Protein 2XGV (pdb70)

Secondary structure (DSSP, 8-state):
-EEESSS-EEE-PPPHHHHHHHHHHHHHHTTTSHHHHHHHHHHTTT--HHHHHHHHHH--S-HHHHHHHHHHHHHHHHHHHTSS-SSPSS-HHHHTTSS--HHHHHSHHHHHHHHHHHHHHHHHHHHHHHHH-

Radius of gyration: 14.9 Å; Cα contacts (8 Å, |Δi|>4): 146; chains: 1; bounding box: 26×45×39 Å

CATH classification: 1.10.375.10

B-factor: mean 26.7, std 15.27, range [6.62, 103.17]

Nearest PDB structures (foldseek):
  2xgv-assembly1_A  TM=1.008E+00  e=5.170E-20  Microcebus murinus
  6ec2-assembly1_G  TM=8.563E-01  e=1.255E-05  Human immunodeficiency virus 1
  8ckv-assembly1_A  TM=8.379E-01  e=3.330E-05  Human immunodeficiency virus 1
  4wym-assembly2_L  TM=8.636E-01  e=6.493E-05  Human immunodeficiency virus type 1 (NEW YORK-5 ISOLATE)
  8d3b-assembly1_B  TM=8.415E-01  e=7.973E-05  Human immunodeficiency virus 1

Structure (mmCIF, N/CA/C/O backbone):
data_2XGV
#
_entry.id   2XGV
#
_cell.length_a   80.250
_cell.length_b   62.710
_cell.length_c   26.870
_cell.angle_alpha   90.00
_cell.angle_beta   102.11
_cell.angle_gamma   90.00
#
_symmetry.space_group_name_H-M   'C 1 2 1'
#
loop_
_entity.id
_entity.type
_entity.pdbx_description
1 polymer 'PSIV CAPSID N-TERMINAL DOMAIN'
2 water water
#
loop_
_atom_site.group_PDB
_atom_site.id
_atom_site.type_symbol
_atom_site.label_atom_id
_atom_site.label_alt_id
_atom_site.label_comp_id
_atom_site.label_asym_id
_atom_site.label_entity_id
_atom_site.label_seq_id
_atom_site.pdbx_PDB_ins_code
_atom_site.Cartn_x
_atom_site.Cartn_y
_atom_site.Cartn_z
_atom_site.occupancy
_atom_site.B_iso_or_equiv
_atom_site.auth_seq_id
_atom_site.auth_comp_id
_atom_site.auth_asym_id
_atom_site.auth_atom_id
_atom_site.pdbx_PDB_model_num
ATOM 1 N N . PRO A 1 1 ? 8.183 -5.712 1.863 1.00 21.21 1 PRO A N 1
ATOM 2 C CA . PRO A 1 1 ? 7.565 -5.382 3.149 1.00 15.70 1 PRO A CA 1
ATOM 3 C C . PRO A 1 1 ? 7.560 -6.587 4.065 1.00 15.94 1 PRO A C 1
ATOM 4 O O . PRO A 1 1 ? 7.726 -7.716 3.610 1.00 21.41 1 PRO A O 1
ATOM 8 N N . VAL A 1 2 ? 7.350 -6.347 5.349 1.00 19.36 2 VAL A N 1
ATOM 9 C CA . VAL A 1 2 ? 7.140 -7.424 6.301 1.00 18.50 2 VAL A CA 1
ATOM 10 C C . VAL A 1 2 ? 5.650 -7.468 6.613 1.00 21.19 2 VAL A C 1
ATOM 11 O O . VAL A 1 2 ? 5.093 -6.509 7.134 1.00 21.10 2 VAL A O 1
ATOM 15 N N . VAL A 1 3 ? 5.005 -8.573 6.260 1.00 20.20 3 VAL A N 1
ATOM 16 C CA . VAL A 1 3 ? 3.557 -8.679 6.364 1.00 21.70 3 VAL A CA 1
ATOM 17 C C . VAL A 1 3 ? 3.163 -9.941 7.115 1.00 32.14 3 VAL A C 1
ATOM 18 O O . VAL A 1 3 ? 3.946 -10.882 7.210 1.00 30.77 3 VAL A O 1
ATOM 22 N N . ASN A 1 4 ? 1.951 -9.940 7.661 1.00 37.89 4 ASN A N 1
ATOM 23 C CA . ASN A 1 4 ? 1.384 -11.125 8.282 1.00 41.77 4 ASN A CA 1
ATOM 24 C C . ASN A 1 4 ? 0.072 -11.496 7.599 1.00 52.55 4 ASN A C 1
ATOM 25 O O . ASN A 1 4 ? -0.955 -10.848 7.816 1.00 56.72 4 ASN A O 1
ATOM 30 N N . ARG A 1 5 ? 0.112 -12.536 6.770 1.00 56.15 5 ARG A N 1
ATOM 31 C CA . ARG A 1 5 ? -1.064 -12.975 6.023 1.00 57.26 5 ARG A CA 1
ATOM 32 C C . ARG A 1 5 ? -1.723 -14.204 6.645 1.00 59.66 5 ARG A C 1
ATOM 33 O O . ARG A 1 5 ? -2.270 -15.049 5.938 1.00 58.77 5 ARG A O 1
ATOM 41 N N . GLY A 1 6 ? -1.668 -14.299 7.968 1.00 62.75 6 GLY A N 1
ATOM 42 C CA . GLY A 1 6 ? -2.276 -15.413 8.671 1.00 66.50 6 GLY A CA 1
ATOM 43 C C . GLY A 1 6 ? -1.332 -16.579 8.886 1.00 69.73 6 GLY A C 1
ATOM 44 O O . GLY A 1 6 ? -1.569 -17.426 9.745 1.00 74.39 6 GLY A O 1
ATOM 45 N N . GLN A 1 7 ? -0.256 -16.626 8.110 1.00 67.11 7 GLN A N 1
ATOM 46 C CA . GLN A 1 7 ? 0.711 -17.709 8.230 1.00 66.21 7 GLN A CA 1
ATOM 47 C C . GLN A 1 7 ? 1.852 -17.332 9.171 1.00 59.84 7 GLN A C 1
ATOM 48 O O . GLN A 1 7 ? 2.715 -18.152 9.479 1.00 60.44 7 GLN A O 1
ATOM 50 N N . GLY A 1 8 ? 1.840 -16.088 9.634 1.00 52.23 8 GLY A N 1
ATOM 51 C CA . GLY A 1 8 ? 2.918 -15.559 10.450 1.00 42.43 8 GLY A CA 1
ATOM 52 C C . GLY A 1 8 ? 3.638 -14.438 9.727 1.00 37.07 8 GLY A C 1
ATOM 53 O O . GLY A 1 8 ? 3.427 -14.235 8.533 1.00 34.36 8 GLY A O 1
ATOM 54 N N . TRP A 1 9 ? 4.486 -13.705 10.441 1.00 38.30 9 TRP A N 1
ATOM 55 C CA . TRP A 1 9 ? 5.252 -12.631 9.813 1.00 35.03 9 TRP A CA 1
ATOM 56 C C . TRP A 1 9 ? 6.226 -13.169 8.768 1.00 35.94 9 TRP A C 1
ATOM 57 O O . TRP A 1 9 ? 6.995 -14.091 9.034 1.00 44.09 9 TRP A O 1
ATOM 68 N N . ALA A 1 10 ? 6.166 -12.601 7.568 1.00 35.43 10 ALA A N 1
ATOM 69 C CA . ALA A 1 10 ? 7.037 -13.014 6.474 1.00 30.41 10 ALA A CA 1
ATOM 70 C C . ALA A 1 10 ? 7.524 -11.802 5.684 1.00 29.46 10 ALA A C 1
ATOM 71 O O . ALA A 1 10 ? 6.832 -10.786 5.599 1.00 31.02 10 ALA A O 1
ATOM 73 N N . TYR A 1 11 ? 8.722 -11.915 5.116 1.00 30.70 11 TYR A N 1
ATOM 74 C CA . TYR A 1 11 ? 9.242 -10.905 4.203 1.00 28.21 11 TYR A CA 1
ATOM 75 C C . TYR A 1 11 ? 8.800 -11.209 2.778 1.00 30.19 11 TYR A C 1
ATOM 76 O O . TYR A 1 11 ? 8.830 -12.355 2.333 1.00 28.69 11 TYR A O 1
ATOM 85 N N . GLU A 1 12 ? 8.350 -10.171 2.087 1.00 28.83 12 GLU A N 1
ATOM 86 C CA . GLU A 1 12 ? 8.045 -10.251 0.672 1.00 32.29 12 GLU A CA 1
ATOM 87 C C . GLU A 1 12 ? 8.745 -9.083 0.005 1.00 27.50 12 GLU A C 1
ATOM 88 O O . GLU A 1 12 ? 8.633 -7.952 0.465 1.00 29.37 12 GLU A O 1
ATOM 94 N N . PRO A 1 13 ? 9.481 -9.359 -1.075 1.00 28.04 13 PRO A N 1
ATOM 95 C CA . PRO A 1 13 ? 10.182 -8.341 -1.865 1.00 23.21 13 PRO A CA 1
ATOM 96 C C . PRO A 1 13 ? 9.260 -7.208 -2.308 1.00 26.40 13 PRO A C 1
ATOM 97 O O . PRO A 1 13 ? 8.136 -7.480 -2.715 1.00 26.92 13 PRO A O 1
ATOM 101 N N . MET A 1 14 ? 9.726 -5.963 -2.206 1.00 26.48 14 MET A N 1
ATOM 102 C CA . MET A 1 14 ? 9.061 -4.839 -2.848 1.00 31.26 14 MET A CA 1
ATOM 103 C C . MET A 1 14 ? 9.085 -5.065 -4.343 1.00 31.77 14 MET A C 1
ATOM 104 O O . MET A 1 14 ? 10.089 -5.522 -4.892 1.00 29.15 14 MET A O 1
ATOM 109 N N . SER A 1 15 ? 7.977 -4.756 -5.005 1.00 29.50 15 SER A N 1
ATOM 110 C CA . SER A 1 15 ? 7.890 -4.948 -6.444 1.00 23.57 15 SER A CA 1
ATOM 111 C C . SER A 1 15 ? 8.658 -3.832 -7.124 1.00 17.11 15 SER A C 1
ATOM 112 O O . SER A 1 15 ? 8.913 -2.795 -6.522 1.00 26.08 15 SER A O 1
ATOM 115 N N . THR A 1 16 ? 9.044 -4.055 -8.369 1.00 19.45 16 THR A N 1
ATOM 116 C CA . THR A 1 16 ? 9.626 -3.007 -9.193 1.00 23.37 16 THR A CA 1
ATOM 117 C C . THR A 1 16 ? 8.651 -1.848 -9.344 1.00 26.37 16 THR A C 1
ATOM 118 O O . THR A 1 16 ? 9.046 -0.687 -9.326 1.00 27.68 16 THR A O 1
ATOM 122 N N . ARG A 1 17 ? 7.373 -2.179 -9.512 1.00 28.95 17 ARG A N 1
ATOM 123 C CA . ARG A 1 17 ? 6.333 -1.177 -9.690 1.00 25.60 17 ARG A CA 1
ATOM 124 C C . ARG A 1 17 ? 6.345 -0.191 -8.546 1.00 24.86 17 ARG A C 1
ATOM 125 O O . ARG A 1 17 ? 6.335 1.020 -8.764 1.00 27.01 17 ARG A O 1
ATOM 127 N N . THR A 1 18 ? 6.383 -0.719 -7.325 1.00 25.89 18 THR A N 1
ATOM 128 C CA . THR A 1 18 ? 6.390 0.096 -6.115 1.00 22.74 18 THR A CA 1
ATOM 129 C C . THR A 1 18 ? 7.571 1.063 -6.063 1.00 25.23 18 THR A C 1
ATOM 130 O O . THR A 1 18 ? 7.404 2.246 -5.769 1.00 27.90 18 THR A O 1
ATOM 134 N N . VAL A 1 19 ? 8.767 0.558 -6.342 1.00 24.15 19 VAL A N 1
ATOM 135 C CA . VAL A 1 19 ? 9.962 1.386 -6.276 1.00 24.76 19 VAL A CA 1
ATOM 136 C C . VAL A 1 19 ? 9.962 2.453 -7.377 1.00 20.50 19 VAL A C 1
ATOM 137 O O . VAL A 1 19 ? 10.336 3.616 -7.154 1.00 20.50 19 VAL A O 1
ATOM 141 N N . ALA A 1 20 ? 9.524 2.058 -8.565 1.00 21.79 20 ALA A N 1
ATOM 142 C CA . ALA A 1 20 ? 9.424 2.986 -9.686 1.00 23.43 20 ALA A CA 1
ATOM 143 C C . ALA A 1 20 ? 8.395 4.104 -9.414 1.00 17.50 20 ALA A C 1
ATOM 144 O O . ALA A 1 20 ? 8.622 5.262 -9.753 1.00 18.81 20 ALA A O 1
ATOM 146 N N . ALA A 1 21 ? 7.268 3.754 -8.803 1.00 17.82 21 ALA A N 1
ATOM 147 C CA . ALA A 1 21 ? 6.261 4.745 -8.420 1.00 20.65 21 ALA A CA 1
ATOM 148 C C . ALA A 1 21 ? 6.812 5.758 -7.425 1.00 20.39 21 ALA A C 1
ATOM 149 O O . ALA A 1 21 ? 6.575 6.965 -7.552 1.00 19.93 21 ALA A O 1
ATOM 151 N N . TRP A 1 22 ? 7.553 5.261 -6.436 1.00 13.60 22 TRP A N 1
ATOM 152 C CA . TRP A 1 22 ? 8.170 6.127 -5.441 1.00 16.02 22 TRP A CA 1
ATOM 153 C C . TRP A 1 22 ? 9.163 7.076 -6.117 1.00 20.20 22 TRP A C 1
ATOM 154 O O . TRP A 1 22 ? 9.168 8.282 -5.850 1.00 15.99 22 TRP A O 1
ATOM 165 N N . ILE A 1 23 ? 9.999 6.516 -6.993 1.00 22.15 23 ILE A N 1
ATOM 166 C CA . ILE A 1 23 ? 10.952 7.295 -7.779 1.00 20.08 23 ILE A CA 1
ATOM 167 C C . ILE A 1 23 ? 10.226 8.402 -8.543 1.00 16.81 23 ILE A C 1
ATOM 168 O O . ILE A 1 23 ? 10.657 9.553 -8.548 1.00 18.68 23 ILE A O 1
ATOM 173 N N . ARG A 1 24 ? 9.117 8.054 -9.181 1.00 18.28 24 ARG A N 1
ATOM 174 C CA . ARG A 1 24 ? 8.335 9.048 -9.905 1.00 15.99 24 ARG A CA 1
ATOM 175 C C . ARG A 1 24 ? 7.732 10.116 -8.984 1.00 17.54 24 ARG A C 1
ATOM 176 O O . ARG A 1 24 ? 7.751 11.302 -9.317 1.00 17.71 24 ARG A O 1
ATOM 178 N N . GLN A 1 25 ? 7.190 9.704 -7.839 1.00 16.48 25 GLN A N 1
ATOM 179 C CA . GLN A 1 25 ? 6.633 10.664 -6.873 1.00 18.00 25 GLN A CA 1
ATOM 180 C C . GLN A 1 25 ? 7.660 11.718 -6.512 1.00 16.72 25 GLN A C 1
ATOM 181 O O . GLN A 1 25 ? 7.373 12.913 -6.514 1.00 17.45 25 GLN A O 1
ATOM 187 N N . THR A 1 26 ? 8.871 11.276 -6.201 1.00 21.07 26 THR A N 1
ATOM 188 C CA . THR A 1 26 ? 9.905 12.206 -5.768 1.00 19.68 26 THR A CA 1
ATOM 189 C C . THR A 1 26 ? 10.351 13.079 -6.936 1.00 24.14 26 THR A C 1
ATOM 190 O O . THR A 1 26 ? 10.743 14.242 -6.753 1.00 22.32 26 THR A O 1
ATOM 194 N N . GLY A 1 27 ? 10.280 12.514 -8.140 1.00 27.73 27 GLY A N 1
ATOM 195 C CA . GLY A 1 27 ? 10.637 13.238 -9.343 1.00 22.53 27 GLY A CA 1
ATOM 196 C C . GLY A 1 27 ? 9.699 14.393 -9.608 1.00 24.53 27 GLY A C 1
ATOM 197 O O . GLY A 1 27 ? 10.149 15.475 -9.964 1.00 23.51 27 GLY A O 1
ATOM 198 N N . GLU A 1 28 ? 8.400 14.168 -9.409 1.00 23.57 28 GLU A N 1
ATOM 199 C CA . GLU A 1 28 ? 7.371 15.164 -9.717 1.00 23.54 28 GLU A CA 1
ATOM 200 C C . GLU A 1 28 ? 7.086 16.145 -8.588 1.00 19.30 28 GLU A C 1
ATOM 201 O O . GLU A 1 28 ? 6.725 17.292 -8.834 1.00 20.83 28 GLU A O 1
ATOM 207 N N . LYS A 1 29 ? 7.182 15.687 -7.348 1.00 18.35 29 LYS A N 1
ATOM 208 C CA . LYS A 1 29 ? 6.776 16.528 -6.225 1.00 19.44 29 LYS A CA 1
ATOM 209 C C . LYS A 1 29 ? 7.871 16.696 -5.173 1.00 25.43 29 LYS A C 1
ATOM 210 O O . LYS A 1 29 ? 7.620 17.241 -4.095 1.00 31.04 29 LYS A O 1
ATOM 216 N N . GLY A 1 30 ? 9.077 16.222 -5.478 1.00 18.24 30 GLY A N 1
ATOM 217 C CA . GLY A 1 30 ? 10.205 16.391 -4.569 1.00 22.78 30 GLY A CA 1
ATOM 218 C C . GLY A 1 30 ? 10.087 15.526 -3.325 1.00 17.79 30 GLY A C 1
ATOM 219 O O . GLY A 1 30 ? 9.192 14.696 -3.213 1.00 16.36 30 GLY A O 1
ATOM 220 N N . LEU A 1 31 ? 10.994 15.725 -2.379 1.00 20.34 31 LEU A N 1
ATOM 221 C CA . LEU A 1 31 ? 11.075 14.845 -1.223 1.00 17.27 31 LEU A CA 1
ATOM 222 C C . LEU A 1 31 ? 10.289 15.398 -0.026 1.00 17.70 31 LEU A C 1
ATOM 223 O O . LEU A 1 31 ? 9.820 14.643 0.825 1.00 20.94 31 LEU A O 1
ATOM 228 N N . THR A 1 32 ? 10.131 16.716 0.032 1.00 16.67 32 THR A N 1
ATOM 229 C CA . THR A 1 32 ? 9.658 17.353 1.263 1.00 18.35 32 THR A CA 1
ATOM 230 C C . THR A 1 32 ? 8.295 18.050 1.126 1.00 25.76 32 THR A C 1
ATOM 231 O O . THR A 1 32 ? 7.886 18.792 2.013 1.00 28.69 32 THR A O 1
ATOM 235 N N . SER A 1 33 ? 7.590 17.796 0.027 1.00 23.61 33 SER A N 1
ATOM 236 C CA . SER A 1 33 ? 6.244 18.331 -0.157 1.00 21.47 33 SER A CA 1
ATOM 237 C C . SER A 1 33 ? 5.221 17.629 0.744 1.00 14.64 33 SER A C 1
ATOM 238 O O . SER A 1 33 ? 5.444 16.506 1.177 1.00 14.08 33 SER A O 1
ATOM 241 N N . PRO A 1 34 ? 4.091 18.295 1.034 1.00 20.98 34 PRO A N 1
ATOM 242 C CA . PRO A 1 34 ? 3.038 17.612 1.786 1.00 22.23 34 PRO A CA 1
ATOM 243 C C . PRO A 1 34 ? 2.638 16.311 1.091 1.00 14.36 34 PRO A C 1
ATOM 244 O O . PRO A 1 34 ? 2.335 15.322 1.746 1.00 19.73 34 PRO A O 1
ATOM 248 N N . GLU A 1 35 ? 2.637 16.324 -0.235 1.00 17.47 35 GLU A N 1
ATOM 249 C CA . GLU A 1 35 ? 2.292 15.137 -1.013 1.00 17.06 35 GLU A CA 1
ATOM 250 C C . GLU A 1 35 ? 3.293 13.994 -0.808 1.00 15.03 35 GLU A C 1
ATOM 251 O O . GLU A 1 35 ? 2.912 12.860 -0.535 1.00 13.15 35 GLU A O 1
ATOM 257 N N . THR A 1 36 ? 4.572 14.284 -0.978 1.00 16.19 36 THR A N 1
ATOM 258 C CA . THR A 1 36 ? 5.567 13.226 -0.875 1.00 15.70 36 THR A CA 1
ATOM 259 C C . THR A 1 36 ? 5.633 12.700 0.555 1.00 14.33 36 THR A C 1
ATOM 260 O O . THR A 1 36 ? 5.721 11.496 0.772 1.00 15.63 36 THR A O 1
ATOM 264 N N . ILE A 1 37 ? 5.540 13.600 1.528 1.00 12.10 37 ILE A N 1
ATOM 265 C CA . ILE A 1 37 ? 5.531 13.185 2.934 1.00 9.95 37 ILE A CA 1
ATOM 266 C C . ILE A 1 37 ? 4.372 12.240 3.249 1.00 13.36 37 ILE A C 1
ATOM 267 O O . ILE A 1 37 ? 4.559 11.236 3.924 1.00 11.37 37 ILE A O 1
ATOM 272 N N . THR A 1 38 ? 3.180 12.550 2.741 1.00 14.14 38 THR A N 1
ATOM 273 C CA . THR A 1 38 ? 2.026 11.663 2.884 1.00 15.16 38 THR A CA 1
ATOM 274 C C . THR A 1 38 ? 2.282 10.343 2.158 1.00 13.23 38 THR A C 1
ATOM 275 O O . THR A 1 38 ? 2.012 9.268 2.687 1.00 14.58 38 THR A O 1
ATOM 279 N N . TYR A 1 39 ? 2.791 10.430 0.933 1.00 8.52 39 TYR A N 1
ATOM 280 C CA . TYR A 1 39 ? 3.140 9.237 0.162 1.00 12.10 39 TYR A CA 1
ATOM 281 C C . TYR A 1 39 ? 4.134 8.383 0.952 1.00 16.66 39 TYR A C 1
ATOM 282 O O . TYR A 1 39 ? 3.937 7.188 1.115 1.00 11.90 39 TYR A O 1
ATOM 291 N N . TRP A 1 40 ? 5.203 9.000 1.453 1.00 19.82 40 TRP A N 1
ATOM 292 C CA . TRP A 1 40 ? 6.158 8.282 2.307 1.00 16.30 40 TRP A CA 1
ATOM 293 C C . TRP A 1 40 ? 5.520 7.509 3.446 1.00 13.26 40 TRP A C 1
ATOM 294 O O . TRP A 1 40 ? 5.860 6.344 3.683 1.00 12.04 40 TRP A O 1
ATOM 305 N N . GLY A 1 41 ? 4.626 8.177 4.175 1.00 13.60 41 GLY A N 1
ATOM 306 C CA . GLY A 1 41 ? 4.047 7.611 5.379 1.00 8.85 41 GLY A CA 1
ATOM 307 C C . GLY A 1 41 ? 3.263 6.361 5.059 1.00 13.55 41 GLY A C 1
ATOM 308 O O . GLY A 1 41 ? 3.289 5.374 5.787 1.00 11.82 41 GLY A O 1
ATOM 309 N N . LEU A 1 42 ? 2.569 6.396 3.932 1.00 14.30 42 LEU A N 1
ATOM 310 C CA . LEU A 1 42 ? 1.762 5.262 3.512 1.00 13.56 42 LEU A CA 1
ATOM 311 C C . LEU A 1 42 ? 2.643 4.108 3.020 1.00 12.27 42 LEU A C 1
ATOM 312 O O . LEU A 1 42 ? 2.497 2.969 3.478 1.00 15.70 42 LEU A O 1
ATOM 317 N N . ILE A 1 43 ? 3.576 4.394 2.117 1.00 10.21 43 ILE A N 1
ATOM 318 C CA . ILE A 1 43 ? 4.350 3.308 1.513 1.00 11.50 43 ILE A CA 1
ATOM 319 C C . ILE A 1 43 ? 5.274 2.634 2.523 1.00 12.64 43 ILE A C 1
ATOM 320 O O . ILE A 1 43 ? 5.627 1.471 2.368 1.00 14.83 43 ILE A O 1
ATOM 325 N N . SER A 1 44 ? 5.674 3.375 3.550 1.00 13.08 44 SER A N 1
ATOM 326 C CA . SER A 1 44 ? 6.683 2.875 4.485 1.00 11.82 44 SER A CA 1
ATOM 327 C C . SER A 1 44 ? 6.106 2.066 5.648 1.00 11.49 44 SER A C 1
ATOM 328 O O . SER A 1 44 ? 6.858 1.494 6.420 1.00 14.53 44 SER A O 1
ATOM 331 N N . GLN A 1 45 ? 4.782 1.989 5.766 1.00 13.65 45 GLN A N 1
ATOM 332 C CA . GLN A 1 45 ? 4.184 1.498 7.007 1.00 20.18 45 GLN A CA 1
ATOM 333 C C . GLN A 1 45 ? 4.496 0.040 7.321 1.00 15.92 45 GLN A C 1
ATOM 334 O O . GLN A 1 45 ? 4.525 -0.349 8.486 1.00 18.17 45 GLN A O 1
ATOM 340 N N . ASP A 1 46 ? 4.756 -0.750 6.284 1.00 16.35 46 ASP A N 1
ATOM 341 C CA A ASP A 1 46 ? 5.054 -2.169 6.451 0.50 17.46 46 ASP A CA 1
ATOM 342 C CA B ASP A 1 46 ? 5.053 -2.167 6.445 0.50 17.47 46 ASP A CA 1
ATOM 343 C C . ASP A 1 46 ? 6.443 -2.516 5.924 1.00 19.81 46 ASP A C 1
ATOM 344 O O . ASP A 1 46 ? 6.754 -3.684 5.701 1.00 24.78 46 ASP A O 1
ATOM 353 N N . LEU A 1 47 ? 7.274 -1.499 5.716 1.00 15.12 47 LEU A N 1
ATOM 354 C CA . LEU A 1 47 ? 8.624 -1.717 5.198 1.00 15.04 47 LEU A CA 1
ATOM 355 C C . LEU A 1 47 ? 9.628 -2.002 6.327 1.00 14.04 47 LEU A C 1
ATOM 356 O O . LEU A 1 47 ? 9.511 -1.446 7.408 1.00 14.72 47 LEU A O 1
ATOM 361 N N . SER A 1 48 ? 10.595 -2.883 6.074 1.00 12.93 48 SER A N 1
ATOM 362 C CA . SER A 1 48 ? 11.712 -3.058 6.993 1.00 14.01 48 SER A CA 1
ATOM 363 C C . SER A 1 48 ? 12.632 -1.837 6.944 1.00 17.74 48 SER A C 1
ATOM 364 O O . SER A 1 48 ? 12.595 -1.062 5.995 1.00 16.16 48 SER A O 1
ATOM 367 N N . SER A 1 49 ? 13.474 -1.669 7.957 1.00 13.51 49 SER A N 1
ATOM 368 C CA . SER A 1 49 ? 14.395 -0.544 7.963 1.00 10.61 49 SER A CA 1
ATOM 369 C C . SER A 1 49 ? 15.263 -0.567 6.725 1.00 13.44 49 SER A C 1
ATOM 370 O O . SER A 1 49 ? 15.528 0.478 6.139 1.00 16.83 49 SER A O 1
ATOM 373 N N . ARG A 1 50 ? 15.691 -1.756 6.316 1.00 14.63 50 ARG A N 1
ATOM 374 C CA . ARG A 1 50 ? 16.490 -1.912 5.104 1.00 16.51 50 ARG A CA 1
ATOM 375 C C . ARG A 1 50 ? 15.734 -1.458 3.867 1.00 15.86 50 ARG A C 1
ATOM 376 O O . ARG A 1 50 ? 16.313 -0.852 2.973 1.00 16.02 50 ARG A O 1
ATOM 384 N N . GLU A 1 51 ? 14.447 -1.787 3.807 1.00 18.44 51 GLU A N 1
ATOM 385 C CA . GLU A 1 51 ? 13.623 -1.381 2.680 1.00 18.52 51 GLU A CA 1
ATOM 386 C C . GLU A 1 51 ? 13.475 0.120 2.654 1.00 18.65 51 GLU A C 1
ATOM 387 O O . GLU A 1 51 ? 13.338 0.713 1.592 1.00 15.53 51 GLU A O 1
ATOM 393 N N . GLN A 1 52 ? 13.519 0.744 3.824 1.00 15.48 52 GLN A N 1
ATOM 394 C CA . GLN A 1 52 ? 13.388 2.198 3.914 1.00 17.03 52 GLN A CA 1
ATOM 395 C C . GLN A 1 52 ? 14.647 2.921 3.435 1.00 17.02 52 GLN A C 1
ATOM 396 O O . GLN A 1 52 ? 14.559 3.928 2.727 1.00 12.75 52 GLN A O 1
ATOM 402 N N . VAL A 1 53 ? 15.808 2.398 3.832 1.00 17.58 53 VAL A N 1
ATOM 403 C CA . VAL A 1 53 ? 17.096 2.878 3.339 1.00 22.90 53 VAL A CA 1
ATOM 404 C C . VAL A 1 53 ? 17.087 2.827 1.817 1.00 16.60 53 VAL A C 1
ATOM 405 O O . VAL A 1 53 ? 17.491 3.769 1.142 1.00 20.19 53 VAL A O 1
ATOM 409 N N . GLN A 1 54 ? 16.623 1.703 1.290 1.00 21.95 54 GLN A N 1
ATOM 410 C CA . GLN A 1 54 ? 16.650 1.437 -0.141 1.00 25.04 54 GLN A CA 1
ATOM 411 C C . GLN A 1 54 ? 15.848 2.479 -0.932 1.00 23.79 54 GLN A C 1
ATOM 412 O O . GLN A 1 54 ? 16.290 2.938 -1.985 1.00 22.62 54 GLN A O 1
ATOM 418 N N . LEU A 1 55 ? 14.684 2.862 -0.409 1.00 19.82 55 LEU A N 1
ATOM 419 C CA . LEU A 1 55 ? 13.845 3.877 -1.051 1.00 16.52 55 LEU A CA 1
ATOM 420 C C . LEU A 1 55 ? 14.486 5.256 -1.043 1.00 19.76 55 LEU A C 1
ATOM 421 O O . LEU A 1 55 ? 14.472 5.957 -2.056 1.00 22.29 55 LEU A O 1
ATOM 426 N N . LEU A 1 56 ? 15.022 5.656 0.107 1.00 20.61 56 LEU A N 1
ATOM 427 C CA . LEU A 1 56 ? 15.730 6.926 0.204 1.00 17.05 56 LEU A CA 1
ATOM 428 C C . LEU A 1 56 ? 16.885 6.949 -0.806 1.00 20.20 56 LEU A C 1
ATOM 429 O O . LEU A 1 56 ? 17.148 7.971 -1.454 1.00 13.10 56 LEU A O 1
ATOM 434 N N . GLU A 1 57 ? 17.558 5.805 -0.939 1.00 16.67 57 GLU A N 1
ATOM 435 C CA . GLU A 1 57 ? 18.699 5.666 -1.846 1.00 25.46 57 GLU A CA 1
ATOM 436 C C . GLU A 1 57 ? 18.347 5.796 -3.322 1.00 21.06 57 GLU A C 1
ATOM 437 O O . GLU A 1 57 ? 19.122 6.367 -4.086 1.00 23.30 57 GLU A O 1
ATOM 443 N N . VAL A 1 58 ? 17.202 5.251 -3.732 1.00 14.82 58 VAL A N 1
ATOM 444 C CA . VAL A 1 58 ? 16.865 5.268 -5.151 1.00 20.94 58 VAL A CA 1
ATOM 445 C C . VAL A 1 58 ? 16.250 6.587 -5.593 1.00 21.10 58 VAL A C 1
ATOM 446 O O . VAL A 1 58 ? 16.004 6.785 -6.775 1.00 27.32 58 VAL A O 1
ATOM 450 N N . VAL A 1 59 ? 16.025 7.495 -4.646 1.00 25.08 59 VAL A N 1
ATOM 451 C CA . VAL A 1 59 ? 15.542 8.834 -4.983 1.00 21.35 59 VAL A CA 1
ATOM 452 C C . VAL A 1 59 ? 16.591 9.558 -5.832 1.00 22.24 59 VAL A C 1
ATOM 453 O O . VAL A 1 59 ? 17.691 9.843 -5.358 1.00 25.88 59 VAL A O 1
ATOM 457 N N . PRO A 1 60 ? 16.261 9.849 -7.096 1.00 19.82 60 PRO A N 1
ATOM 458 C CA . PRO A 1 60 ? 17.222 10.502 -8.001 1.00 22.05 60 PRO A CA 1
ATOM 459 C C . PRO A 1 60 ? 17.370 11.998 -7.723 1.00 26.75 60 PRO A C 1
ATOM 460 O O . PRO A 1 60 ? 16.374 12.686 -7.463 1.00 26.60 60 PRO A O 1
ATOM 464 N N . GLY A 1 61 ? 18.603 12.491 -7.771 1.00 27.84 61 GLY A N 1
ATOM 465 C CA . GLY A 1 61 ? 18.857 13.904 -7.580 1.00 31.59 61 GLY A CA 1
ATOM 466 C C . GLY A 1 61 ? 18.493 14.318 -6.173 1.00 30.63 61 GLY A C 1
ATOM 467 O O . GLY A 1 61 ? 18.633 13.533 -5.240 1.00 37.70 61 GLY A O 1
ATOM 468 N N . LEU A 1 62 ? 18.018 15.548 -6.020 1.00 26.24 62 LEU A N 1
ATOM 469 C CA . LEU A 1 62 ? 17.656 16.076 -4.707 1.00 22.85 62 LEU A CA 1
ATOM 470 C C . LEU A 1 62 ? 18.768 15.830 -3.682 1.00 22.86 62 LEU A C 1
ATOM 471 O O . LEU A 1 62 ? 18.496 15.431 -2.549 1.00 21.52 62 LEU A O 1
ATOM 476 N N . GLN A 1 63 ? 20.018 16.059 -4.088 1.00 24.58 63 GLN A N 1
ATOM 477 C CA . GLN A 1 63 ? 21.180 15.828 -3.217 1.00 17.31 63 GLN A CA 1
ATOM 478 C C . GLN A 1 63 ? 21.124 16.623 -1.917 1.00 16.40 63 GLN A C 1
ATOM 479 O O . GLN A 1 63 ? 21.307 16.069 -0.836 1.00 27.34 63 GLN A O 1
ATOM 485 N N . ALA A 1 64 ? 20.876 17.924 -2.029 1.00 19.50 64 ALA A N 1
ATOM 486 C CA . ALA A 1 64 ? 20.823 18.800 -0.868 1.00 22.55 64 ALA A CA 1
ATOM 487 C C . ALA A 1 64 ? 19.867 18.257 0.202 1.00 27.83 64 ALA A C 1
ATOM 488 O O . ALA A 1 64 ? 20.229 18.162 1.376 1.00 24.73 64 ALA A O 1
ATOM 490 N N . ASP A 1 65 ? 18.650 17.906 -0.214 1.00 25.90 65 ASP A N 1
ATOM 491 C CA . ASP A 1 65 ? 17.658 17.311 0.680 1.00 24.33 65 ASP A CA 1
ATOM 492 C C . ASP A 1 65 ? 18.117 15.960 1.240 1.00 20.69 65 ASP A C 1
ATOM 493 O O . ASP A 1 65 ? 17.911 15.677 2.414 1.00 19.30 65 ASP A O 1
ATOM 498 N N . LYS A 1 66 ? 18.726 15.129 0.395 1.00 17.53 66 LYS A N 1
ATOM 499 C CA . LYS A 1 66 ? 19.207 13.818 0.827 1.00 21.95 66 LYS A CA 1
ATOM 500 C C . LYS A 1 66 ? 20.384 13.914 1.805 1.00 25.92 66 LYS A C 1
ATOM 501 O O . LYS A 1 66 ? 20.523 13.089 2.710 1.00 19.52 66 LYS A O 1
ATOM 507 N N . ASP A 1 67 ? 21.232 14.921 1.623 1.00 24.94 67 ASP A N 1
ATOM 508 C CA . ASP A 1 67 ? 22.330 15.138 2.554 1.00 25.30 67 ASP A CA 1
ATOM 509 C C . ASP A 1 67 ? 21.799 15.665 3.874 1.00 21.10 67 ASP A C 1
ATOM 510 O O . ASP A 1 67 ? 22.225 15.225 4.939 1.00 24.82 67 ASP A O 1
ATOM 515 N N . MET A 1 68 ? 20.875 16.617 3.805 1.00 21.63 68 MET A N 1
ATOM 516 C CA . MET A 1 68 ? 20.282 17.173 5.020 1.00 17.12 68 MET A CA 1
ATOM 517 C C . MET A 1 68 ? 19.457 16.137 5.773 1.00 17.73 68 MET A C 1
ATOM 518 O O . MET A 1 68 ? 19.428 16.131 7.002 1.00 15.13 68 MET A O 1
ATOM 523 N N . LEU A 1 69 ? 18.762 15.272 5.044 1.00 22.75 69 LEU A N 1
ATOM 524 C CA . LEU A 1 69 ? 18.043 14.189 5.706 1.00 18.52 69 LEU A CA 1
ATOM 525 C C . LEU A 1 69 ? 19.026 13.202 6.332 1.00 17.59 69 LEU A C 1
ATOM 526 O O . LEU A 1 69 ? 18.829 12.758 7.464 1.00 21.22 69 LEU A O 1
ATOM 531 N N . GLY A 1 70 ? 20.090 12.875 5.605 1.00 12.59 70 GLY A N 1
ATOM 532 C CA . GLY A 1 70 ? 21.120 12.002 6.138 1.00 16.29 70 GLY A CA 1
ATOM 533 C C . GLY A 1 70 ? 21.750 12.526 7.421 1.00 21.87 70 GLY A C 1
ATOM 534 O O . GLY A 1 70 ? 21.960 11.771 8.376 1.00 20.61 70 GLY A O 1
ATOM 535 N N . ALA A 1 71 ? 22.053 13.820 7.450 1.00 20.79 71 ALA A N 1
ATOM 536 C CA . ALA A 1 71 ? 22.678 14.431 8.616 1.00 20.94 71 ALA A CA 1
ATOM 537 C C . ALA A 1 71 ? 21.714 14.413 9.800 1.00 17.83 71 ALA A C 1
ATOM 538 O O . ALA A 1 71 ? 22.125 14.271 10.945 1.00 16.35 71 ALA A O 1
ATOM 540 N N . TYR A 1 72 ? 20.426 14.556 9.508 1.00 16.99 72 TYR A N 1
ATOM 541 C CA . TYR A 1 72 ? 19.379 14.497 10.526 1.00 14.32 72 TYR A CA 1
ATOM 542 C C . TYR A 1 72 ? 19.266 13.083 11.123 1.00 17.76 72 TYR A C 1
ATOM 543 O O . TYR A 1 72 ? 19.151 12.902 12.341 1.00 13.09 72 TYR A O 1
ATOM 552 N N . LEU A 1 73 ? 19.312 12.077 10.253 1.00 20.65 73 LEU A N 1
ATOM 553 C CA . LEU A 1 73 ? 19.183 10.697 10.698 1.00 17.16 73 LEU A CA 1
ATOM 554 C C . LEU A 1 73 ? 20.427 10.244 11.460 1.00 16.60 73 LEU A C 1
ATOM 555 O O . LEU A 1 73 ? 20.333 9.450 12.394 1.00 14.47 73 LEU A O 1
ATOM 560 N N . GLU A 1 74 ? 21.584 10.767 11.076 1.00 18.13 74 GLU A N 1
ATOM 561 C CA . GLU A 1 74 ? 22.807 10.506 11.831 1.00 24.57 74 GLU A CA 1
ATOM 562 C C . GLU A 1 74 ? 22.724 11.069 13.245 1.00 23.34 74 GLU A C 1
ATOM 563 O O . GLU A 1 74 ? 23.105 10.400 14.206 1.00 25.07 74 GLU A O 1
ATOM 569 N N . GLU A 1 75 ? 22.214 12.289 13.379 1.00 20.68 75 GLU A N 1
ATOM 570 C CA . GLU A 1 75 ? 22.059 12.889 14.702 1.00 19.58 75 GLU A CA 1
ATOM 571 C C . GLU A 1 75 ? 21.055 12.108 15.552 1.00 22.50 75 GLU A C 1
ATOM 572 O O . GLU A 1 75 ? 21.290 11.858 16.729 1.00 20.71 75 GLU A O 1
ATOM 578 N N . ARG A 1 76 ? 19.937 11.715 14.953 1.00 22.83 76 ARG A N 1
ATOM 579 C CA . ARG A 1 76 ? 18.975 10.861 15.640 1.00 17.57 76 ARG A CA 1
ATOM 580 C C . ARG A 1 76 ? 19.624 9.542 16.076 1.00 21.73 76 ARG A C 1
ATOM 581 O O . ARG A 1 76 ? 19.350 9.031 17.167 1.00 23.22 76 ARG A O 1
ATOM 589 N N . ALA A 1 77 ? 20.489 9.001 15.221 1.00 20.09 77 ALA A N 1
ATOM 590 C CA . ALA A 1 77 ? 21.199 7.760 15.515 1.00 16.03 77 ALA A CA 1
ATOM 591 C C . ALA A 1 77 ? 22.135 7.926 16.702 1.00 17.82 77 ALA A C 1
ATOM 592 O O . ALA A 1 77 ? 22.195 7.058 17.575 1.00 18.57 77 ALA A O 1
ATOM 594 N N . ARG A 1 78 ? 22.862 9.043 16.733 1.00 20.57 78 ARG A N 1
ATOM 595 C CA . ARG A 1 78 ? 23.790 9.320 17.823 1.00 23.59 78 ARG A CA 1
ATOM 596 C C . ARG A 1 78 ? 23.045 9.480 19.146 1.00 26.42 78 ARG A C 1
ATOM 597 O O . ARG A 1 78 ? 23.444 8.901 20.157 1.00 29.99 78 ARG A O 1
ATOM 605 N N . GLU A 1 79 ? 21.956 10.247 19.130 1.00 20.37 79 GLU A N 1
ATOM 606 C CA . GLU A 1 79 ? 21.110 10.420 20.309 1.00 22.07 79 GLU A CA 1
ATOM 607 C C . GLU A 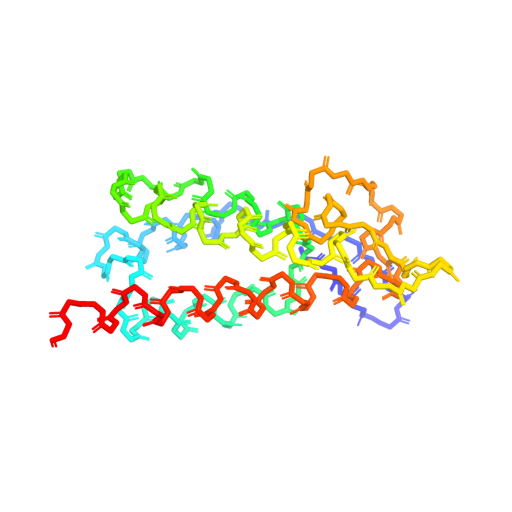1 79 ? 20.598 9.075 20.829 1.00 23.79 79 GLU A C 1
ATOM 608 O O . GLU A 1 79 ? 20.589 8.839 22.035 1.00 31.52 79 GLU A O 1
ATOM 614 N N . TRP A 1 80 ? 20.181 8.189 19.927 1.00 16.60 80 TRP A N 1
ATOM 615 C CA . TRP A 1 80 ? 19.691 6.870 20.337 1.00 16.27 80 TRP A CA 1
ATOM 616 C C . TRP A 1 80 ? 20.782 6.061 21.022 1.00 23.81 80 TRP A C 1
ATOM 617 O O . TRP A 1 80 ? 20.564 5.489 22.087 1.00 25.19 80 TRP A O 1
ATOM 628 N N . ASP A 1 81 ? 21.956 6.007 20.403 1.00 24.89 81 ASP A N 1
ATOM 629 C CA . ASP A 1 81 ? 23.038 5.205 20.949 1.00 28.09 81 ASP A CA 1
ATOM 630 C C . ASP A 1 81 ? 23.635 5.829 22.202 1.00 34.98 81 ASP A C 1
ATOM 631 O O . ASP A 1 81 ? 24.378 5.173 22.927 1.00 35.10 81 ASP A O 1
ATOM 636 N N . ALA A 1 82 ? 23.323 7.096 22.449 1.00 34.63 82 ALA A N 1
ATOM 637 C CA . ALA A 1 82 ? 23.856 7.786 23.618 1.00 39.04 82 ALA A CA 1
ATOM 638 C C . ALA A 1 82 ? 22.907 7.711 24.815 1.00 39.09 82 ALA A C 1
ATOM 639 O O . ALA A 1 82 ? 23.211 8.223 25.894 1.00 40.95 82 ALA A O 1
ATOM 641 N N . GLN A 1 83 ? 21.756 7.072 24.627 1.00 39.04 83 GLN A N 1
ATOM 642 C CA . GLN A 1 83 ? 20.807 6.895 25.721 1.00 44.76 83 GLN A CA 1
ATOM 643 C C . GLN A 1 83 ? 21.368 6.005 26.826 1.00 53.63 83 GLN A C 1
ATOM 644 O O . GLN A 1 83 ? 22.082 5.038 26.554 1.00 47.49 83 GLN A O 1
ATOM 650 N N . PRO A 1 84 ? 21.057 6.348 28.085 1.00 66.05 84 PRO A N 1
ATOM 651 C CA . PRO A 1 84 ? 21.505 5.581 29.251 1.00 74.26 84 PRO A CA 1
ATOM 652 C C . PRO A 1 84 ? 20.568 4.418 29.543 1.00 82.01 84 PRO A C 1
ATOM 653 O O . PRO A 1 84 ? 19.703 4.531 30.410 1.00 85.99 84 PRO A O 1
ATOM 657 N N . GLN A 1 85 ? 20.731 3.316 28.821 1.00 83.78 85 GLN A N 1
ATOM 658 C CA . GLN A 1 85 ? 19.946 2.124 29.096 1.00 87.72 85 GLN A CA 1
ATOM 659 C C . GLN A 1 85 ? 20.609 0.882 28.523 1.00 90.82 85 GLN A C 1
ATOM 660 O O . GLN A 1 85 ? 20.541 0.625 27.322 1.00 90.57 85 GLN A O 1
ATOM 666 N N . GLN A 1 86 ? 21.261 0.123 29.396 1.00 94.70 86 GLN A N 1
ATOM 667 C CA . GLN A 1 86 ? 21.819 -1.166 29.024 1.00 96.15 86 GLN A CA 1
ATOM 668 C C . GLN A 1 86 ? 20.882 -2.271 29.499 1.00 99.40 86 GLN A C 1
ATOM 669 O O . GLN A 1 86 ? 20.499 -2.307 30.668 1.00 103.17 86 GLN A O 1
ATOM 671 N N . PRO A 1 87 ? 20.489 -3.165 28.581 1.00 99.33 87 PRO A N 1
ATOM 672 C CA . PRO A 1 87 ? 20.836 -3.081 27.161 1.00 93.29 87 PRO A CA 1
ATOM 673 C C . PRO A 1 87 ? 19.704 -2.440 26.369 1.00 84.84 87 PRO A C 1
ATOM 674 O O . PRO A 1 87 ? 18.542 -2.797 26.574 1.00 85.67 87 PRO A O 1
ATOM 678 N N . LEU A 1 88 ? 20.027 -1.504 25.484 1.00 73.90 88 LEU A N 1
ATOM 679 C CA . LEU A 1 88 ? 19.023 -0.977 24.572 1.00 60.73 88 LEU A CA 1
ATOM 680 C C . LEU A 1 88 ? 18.439 -2.158 23.811 1.00 49.16 88 LEU A C 1
ATOM 681 O O . LEU A 1 88 ? 19.109 -3.177 23.653 1.00 49.10 88 LEU A O 1
ATOM 686 N N . PRO A 1 89 ? 17.187 -2.034 23.347 1.00 26.80 89 PRO A N 1
ATOM 687 C CA . PRO A 1 89 ? 16.531 -3.129 22.623 1.00 31.08 89 PRO A CA 1
ATOM 688 C C . PRO A 1 89 ? 17.226 -3.441 21.291 1.00 26.44 89 PRO A C 1
ATOM 689 O O . PRO A 1 89 ? 17.204 -4.583 20.838 1.00 31.17 89 PRO A O 1
ATOM 693 N N . TYR A 1 90 ? 17.811 -2.421 20.670 1.00 17.20 90 TYR A N 1
ATOM 694 C CA . TYR A 1 90 ? 18.549 -2.570 19.423 1.00 18.65 90 TYR A CA 1
ATOM 695 C C . TYR A 1 90 ? 19.407 -1.325 19.262 1.00 20.71 90 TYR A C 1
ATOM 696 O O . TYR A 1 90 ? 19.279 -0.383 20.032 1.00 19.17 90 TYR A O 1
ATOM 705 N N . THR A 1 91 ? 20.304 -1.329 18.286 1.00 19.10 91 THR A N 1
ATOM 706 C CA . THR A 1 91 ? 21.200 -0.203 18.099 1.00 21.33 91 THR A CA 1
ATOM 707 C C . THR A 1 91 ? 20.617 0.679 17.023 1.00 18.29 91 THR A C 1
ATOM 708 O O . THR A 1 91 ? 19.672 0.276 16.352 1.00 17.36 91 THR A O 1
ATOM 712 N N . SER A 1 92 ? 21.179 1.873 16.853 1.00 20.88 92 SER A N 1
ATOM 713 C CA . SER A 1 92 ? 20.725 2.773 15.802 1.00 17.36 92 SER A CA 1
ATOM 714 C C . SER A 1 92 ? 21.053 2.186 14.442 1.00 16.68 92 SER A C 1
ATOM 715 O O . SER A 1 92 ? 20.408 2.519 13.459 1.00 17.00 92 SER A O 1
ATOM 718 N N . ALA A 1 93 ? 22.054 1.308 14.387 1.00 16.72 93 ALA A N 1
ATOM 719 C CA . ALA A 1 93 ? 22.423 0.671 13.124 1.00 19.56 93 ALA A CA 1
ATOM 720 C C . ALA A 1 93 ? 21.302 -0.251 12.643 1.00 18.35 93 ALA A C 1
ATOM 721 O O . ALA A 1 93 ? 21.045 -0.360 11.439 1.00 21.36 93 ALA A O 1
ATOM 723 N N . HIS A 1 94 ? 20.651 -0.916 13.594 1.00 15.80 94 HIS A N 1
ATOM 724 C CA . HIS A 1 94 ? 19.488 -1.755 13.316 1.00 13.05 94 HIS A CA 1
ATOM 725 C C . HIS A 1 94 ? 18.312 -0.890 12.850 1.00 20.95 94 HIS A C 1
ATOM 726 O O . HIS A 1 94 ? 17.700 -1.167 11.819 1.00 24.11 94 HIS A O 1
ATOM 733 N N . ILE A 1 95 ? 17.995 0.145 13.626 1.00 18.54 95 ILE A N 1
ATOM 734 C CA . ILE A 1 95 ? 16.975 1.136 13.256 1.00 15.89 95 ILE A CA 1
ATOM 735 C C . ILE A 1 95 ? 17.142 1.635 11.827 1.00 14.77 95 ILE A C 1
ATOM 736 O O . ILE A 1 95 ? 16.202 1.620 11.032 1.00 15.82 95 ILE A O 1
ATOM 741 N N . ARG A 1 96 ? 18.357 2.056 11.505 1.00 15.13 96 ARG A N 1
ATOM 742 C CA . ARG A 1 96 ? 18.670 2.673 10.227 1.00 11.31 96 ARG A CA 1
ATOM 743 C C . ARG A 1 96 ? 18.877 1.694 9.065 1.00 16.25 96 ARG A C 1
ATOM 744 O O . ARG A 1 96 ? 19.174 2.116 7.954 1.00 21.49 96 ARG A O 1
ATOM 752 N N . GLY A 1 97 ? 18.758 0.397 9.321 1.00 19.28 97 GLY A N 1
ATOM 753 C CA . GLY A 1 97 ? 18.858 -0.589 8.260 1.00 22.14 97 GLY A CA 1
ATOM 754 C C . GLY A 1 97 ? 20.285 -0.865 7.840 1.00 25.56 97 GLY A C 1
ATOM 755 O O . GLY A 1 97 ? 20.527 -1.360 6.743 1.00 24.98 97 GLY A O 1
ATOM 756 N N . LEU A 1 98 ? 21.234 -0.550 8.713 1.00 23.46 98 LEU A N 1
ATOM 757 C CA . LEU A 1 98 ? 22.634 -0.748 8.385 1.00 26.63 98 LEU A CA 1
ATOM 758 C C . LEU A 1 98 ? 23.123 -2.101 8.899 1.00 33.68 98 LEU A C 1
ATOM 759 O O . LEU A 1 98 ? 24.161 -2.597 8.466 1.00 35.83 98 LEU A O 1
ATOM 764 N N . THR A 1 99 ? 22.375 -2.695 9.823 1.00 28.12 99 THR A N 1
ATOM 765 C CA . THR A 1 99 ? 22.675 -4.055 10.268 1.00 27.36 99 THR A CA 1
ATOM 766 C C . THR A 1 99 ? 21.388 -4.786 10.649 1.00 21.73 99 THR A C 1
ATOM 767 O O . THR A 1 99 ? 20.325 -4.170 10.805 1.00 21.02 99 THR A O 1
ATOM 771 N N . GLY A 1 100 ? 21.493 -6.101 10.786 1.00 21.75 100 GLY A N 1
ATOM 772 C CA . GLY A 1 100 ? 20.346 -6.958 11.028 1.00 21.65 100 GLY A CA 1
ATOM 773 C C . GLY A 1 100 ? 19.937 -7.631 9.736 1.00 26.36 100 GLY 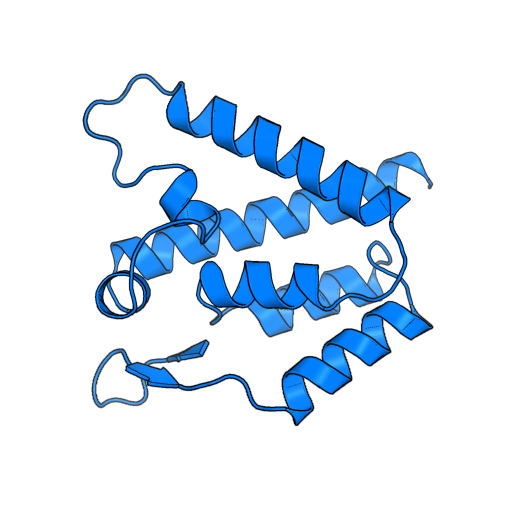A C 1
ATOM 774 O O . GLY A 1 100 ? 19.956 -7.007 8.681 1.00 32.54 100 GLY A O 1
ATOM 775 N N . ASP A 1 101 ? 19.577 -8.906 9.807 1.00 25.05 101 ASP A N 1
ATOM 776 C CA . ASP A 1 101 ? 19.174 -9.631 8.606 1.00 31.11 101 ASP A CA 1
ATOM 777 C C . ASP A 1 101 ? 17.661 -9.793 8.499 1.00 25.32 101 ASP A C 1
ATOM 778 O O . ASP A 1 101 ? 16.901 -9.130 9.193 1.00 29.25 101 ASP A O 1
ATOM 783 N N . GLN A 1 102 ? 17.240 -10.690 7.621 1.00 26.59 102 GLN A N 1
ATOM 784 C CA . GLN A 1 102 ? 15.823 -10.950 7.384 1.00 24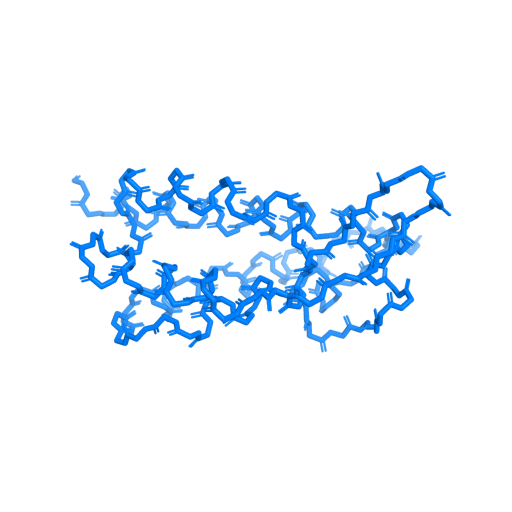.85 102 GLN A CA 1
ATOM 785 C C . GLN A 1 102 ? 15.070 -11.526 8.604 1.00 24.58 102 GLN A C 1
ATOM 786 O O . GLN A 1 102 ? 13.886 -11.256 8.808 1.00 19.38 102 GLN A O 1
ATOM 792 N N . ALA A 1 103 ? 15.748 -12.353 9.390 1.00 23.65 103 ALA A N 1
ATOM 793 C CA . ALA A 1 103 ? 15.159 -12.863 10.613 1.00 20.66 103 ALA A CA 1
ATOM 794 C C . ALA A 1 103 ? 14.918 -11.690 11.545 1.00 19.22 103 ALA A C 1
ATOM 795 O O . ALA A 1 103 ? 13.874 -11.612 12.190 1.00 18.85 103 ALA A O 1
ATOM 797 N N . PHE A 1 104 ? 15.882 -10.771 11.607 1.00 19.81 104 PHE A N 1
ATOM 798 C CA . PHE A 1 104 ? 15.725 -9.565 12.416 1.00 22.88 104 PHE A CA 1
ATOM 799 C C . PHE A 1 104 ? 14.531 -8.744 11.945 1.00 16.45 104 PHE A C 1
ATOM 800 O O . PHE A 1 104 ? 13.692 -8.349 12.752 1.00 16.32 104 PHE A O 1
ATOM 808 N N . ALA A 1 105 ? 14.454 -8.500 10.639 1.00 17.11 105 ALA A N 1
ATOM 809 C CA . ALA A 1 105 ? 13.376 -7.686 10.079 1.00 17.62 105 ALA A CA 1
ATOM 810 C C . ALA A 1 105 ? 11.986 -8.218 10.415 1.00 14.44 105 ALA A C 1
ATOM 811 O O . ALA A 1 105 ? 11.072 -7.443 10.675 1.00 14.85 105 ALA A O 1
ATOM 813 N N . ILE A 1 106 ? 11.810 -9.538 10.400 1.00 21.81 106 ILE A N 1
ATOM 814 C CA . IL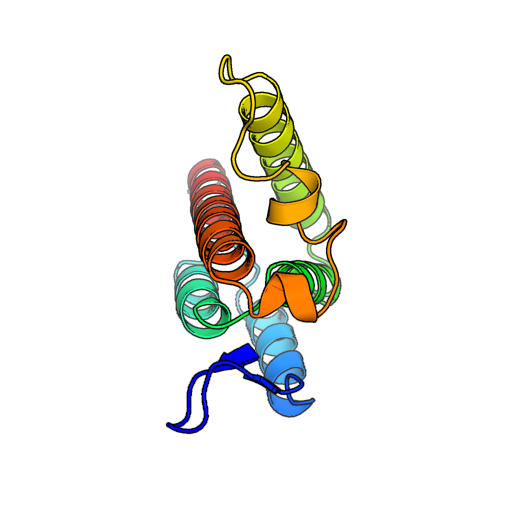E A 1 106 ? 10.497 -10.104 10.721 1.00 20.70 106 ILE A CA 1
ATOM 815 C C . ILE A 1 106 ? 10.244 -10.182 12.228 1.00 18.51 106 ILE A C 1
ATOM 816 O O . ILE A 1 106 ? 9.097 -10.272 12.645 1.00 15.93 106 ILE A O 1
ATOM 821 N N . SER A 1 107 ? 11.309 -10.142 13.036 1.00 17.44 107 SER A N 1
ATOM 822 C CA . SER A 1 107 ? 11.179 -10.187 14.505 1.00 16.84 107 SER A CA 1
ATOM 823 C C . SER A 1 107 ? 10.384 -8.993 15.054 1.00 13.27 107 SER A C 1
ATOM 824 O O . SER A 1 107 ? 10.332 -7.934 14.435 1.00 16.74 107 SER A O 1
ATOM 827 N N . ALA A 1 108 ? 9.766 -9.163 16.215 1.00 16.69 108 ALA A N 1
ATOM 828 C CA . ALA A 1 108 ? 9.087 -8.051 16.883 1.00 10.80 108 ALA A CA 1
ATOM 829 C C . ALA A 1 108 ? 10.007 -6.848 17.067 1.00 16.70 108 ALA A C 1
ATOM 830 O O . ALA A 1 108 ? 9.595 -5.696 16.888 1.00 17.70 108 ALA A O 1
ATOM 832 N N . GLN A 1 109 ? 11.259 -7.098 17.424 1.00 17.14 109 GLN A N 1
ATOM 833 C CA . GLN A 1 109 ? 12.210 -6.004 17.62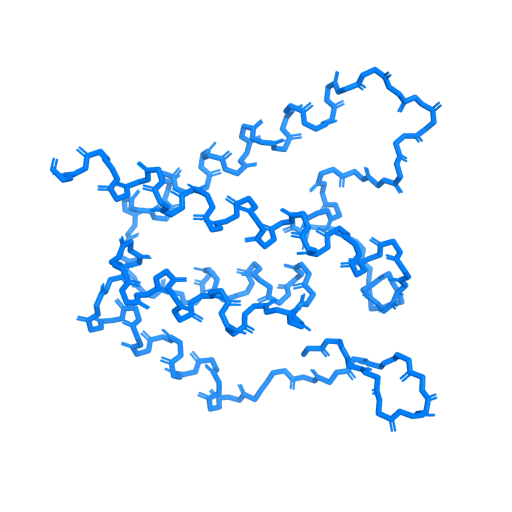1 1.00 13.64 109 GLN A CA 1
ATOM 834 C C . GLN A 1 109 ? 12.466 -5.287 16.289 1.00 15.82 109 GLN A C 1
ATOM 835 O O . GLN A 1 109 ? 12.538 -4.068 16.236 1.00 15.93 109 GLN A O 1
ATOM 841 N N . GLY A 1 110 ? 12.586 -6.063 15.217 1.00 14.37 110 GLY A N 1
ATOM 842 C CA . GLY A 1 110 ? 12.878 -5.516 13.917 1.00 10.11 110 GLY A CA 1
ATOM 843 C C . GLY A 1 110 ? 11.717 -4.662 13.451 1.00 14.23 110 GLY A C 1
ATOM 844 O O . GLY A 1 110 ? 11.921 -3.563 12.968 1.00 13.70 110 GLY A O 1
ATOM 845 N N . ARG A 1 111 ? 10.499 -5.168 13.607 1.00 17.37 111 ARG A N 1
ATOM 846 C CA . ARG A 1 111 ? 9.309 -4.411 13.215 1.00 16.93 111 ARG A CA 1
ATOM 847 C C . ARG A 1 111 ? 9.134 -3.122 14.011 1.00 16.73 111 ARG A C 1
ATOM 848 O O . ARG A 1 111 ? 8.663 -2.121 13.473 1.00 16.81 111 ARG A O 1
ATOM 856 N N . GLU A 1 112 ? 9.483 -3.150 15.296 1.00 16.21 112 GLU A N 1
ATOM 857 C CA . GLU A 1 112 ? 9.426 -1.945 16.110 1.00 16.00 112 GLU A CA 1
ATOM 858 C C . GLU A 1 112 ? 10.472 -0.933 15.658 1.00 11.25 112 GLU A C 1
ATOM 859 O O . GLU A 1 112 ? 10.170 0.250 15.505 1.00 12.27 112 GLU A O 1
ATOM 865 N N . ALA A 1 113 ? 11.700 -1.407 15.453 1.00 12.35 113 ALA A N 1
ATOM 866 C CA . ALA A 1 113 ? 12.811 -0.551 15.042 1.00 16.68 113 ALA A CA 1
ATOM 867 C C . ALA A 1 113 ? 12.505 0.069 13.692 1.00 14.45 113 ALA A C 1
ATOM 868 O O . ALA A 1 113 ? 12.858 1.209 13.427 1.00 14.19 113 ALA A O 1
ATOM 870 N N . ALA A 1 114 ? 11.826 -0.682 12.838 1.00 13.79 114 ALA A N 1
ATOM 871 C CA . ALA A 1 114 ? 11.443 -0.139 11.544 1.00 13.63 114 ALA A CA 1
ATOM 872 C C . ALA A 1 114 ? 10.401 0.986 11.704 1.00 18.14 114 ALA A C 1
ATOM 873 O O . ALA A 1 114 ? 10.357 1.916 10.903 1.00 16.26 114 ALA A O 1
ATOM 875 N N . GLN A 1 115 ? 9.567 0.912 12.737 1.00 17.04 115 GLN A N 1
ATOM 876 C CA . GLN A 1 115 ? 8.558 1.948 12.951 1.00 13.19 115 GLN A CA 1
ATOM 877 C C . GLN A 1 115 ? 9.215 3.203 13.503 1.00 12.75 115 GLN A C 1
ATOM 878 O O . GLN A 1 115 ? 8.771 4.322 13.225 1.00 13.27 115 GLN A O 1
ATOM 884 N N . VAL A 1 116 ? 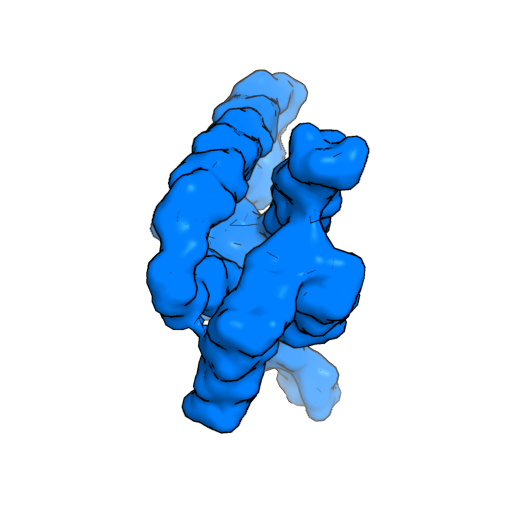10.271 3.015 14.291 1.00 10.94 116 VAL A N 1
ATOM 885 C CA . VAL A 1 116 ? 11.059 4.131 14.797 1.00 16.70 116 VAL A CA 1
ATOM 886 C C . VAL A 1 116 ? 11.737 4.899 13.662 1.00 14.37 116 VAL A C 1
ATOM 887 O O . VAL A 1 116 ? 11.685 6.126 13.617 1.00 13.63 116 VAL A O 1
ATOM 891 N N . PHE A 1 117 ? 12.403 4.163 12.777 1.00 9.87 117 PHE A N 1
ATOM 892 C CA . PHE A 1 117 ? 13.084 4.732 11.609 1.00 8.06 117 PHE A CA 1
ATOM 893 C C . PHE A 1 117 ? 12.080 5.474 10.728 1.00 7.61 117 PHE A C 1
ATOM 894 O O . PHE A 1 117 ? 12.334 6.587 10.285 1.00 11.69 117 PHE A O 1
ATOM 902 N N . ARG A 1 118 ? 10.944 4.833 10.473 1.00 13.28 118 ARG A N 1
ATOM 903 C CA . ARG A 1 118 ? 9.872 5.420 9.665 1.00 16.13 118 ARG A CA 1
ATOM 904 C C . ARG A 1 118 ? 9.425 6.783 10.184 1.00 17.44 118 ARG A C 1
ATOM 905 O O . ARG A 1 118 ? 9.174 7.718 9.399 1.00 17.17 118 ARG A O 1
ATOM 913 N N . ALA A 1 119 ? 9.306 6.881 11.506 1.00 12.59 119 ALA A N 1
ATOM 914 C CA . ALA A 1 119 ? 8.959 8.129 12.172 1.00 11.64 119 ALA A CA 1
ATOM 915 C C . ALA A 1 119 ? 10.107 9.147 12.110 1.00 13.28 119 ALA A C 1
ATOM 916 O O . ALA A 1 119 ? 9.871 10.345 11.909 1.00 12.40 119 ALA A O 1
ATOM 918 N N . TRP A 1 120 ? 11.346 8.677 12.266 1.00 9.84 120 TRP A N 1
ATOM 919 C CA . TRP A 1 120 ? 12.515 9.546 12.118 1.00 8.81 120 TRP A CA 1
ATOM 920 C C . TRP A 1 120 ? 12.547 10.195 10.733 1.00 12.50 120 TRP A C 1
ATOM 921 O O . TRP A 1 120 ? 12.814 11.387 10.595 1.00 20.22 120 TRP A O 1
ATOM 932 N N . ILE A 1 121 ? 12.301 9.400 9.699 1.00 10.70 121 ILE A N 1
ATOM 933 C CA . ILE A 1 121 ? 12.333 9.926 8.345 1.00 8.61 121 ILE A CA 1
ATOM 934 C C . ILE A 1 121 ? 11.169 10.904 8.102 1.00 13.00 121 ILE A C 1
ATOM 935 O O . ILE A 1 121 ? 11.353 11.998 7.553 1.00 13.15 121 ILE A O 1
ATOM 940 N N . THR A 1 122 ? 9.972 10.511 8.518 1.00 14.75 122 THR A N 1
ATOM 941 C CA . THR A 1 122 ? 8.820 11.404 8.427 1.00 15.26 122 THR A CA 1
ATOM 942 C C . THR A 1 122 ? 9.101 12.757 9.082 1.00 14.34 122 THR A C 1
ATOM 943 O O . THR A 1 122 ? 8.818 13.805 8.503 1.00 12.18 122 THR A O 1
ATOM 947 N N . GLN A 1 123 ? 9.637 12.736 10.297 1.00 12.89 123 GLN A N 1
ATOM 948 C CA . GLN A 1 123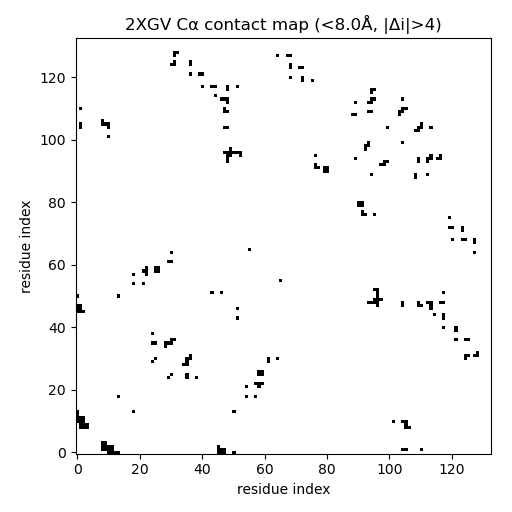 ? 9.854 13.978 11.039 1.00 16.68 123 GLN A CA 1
ATOM 949 C C . GLN A 1 123 ? 10.933 14.812 10.391 1.00 13.88 123 GLN A C 1
ATOM 950 O O . GLN A 1 123 ? 10.834 16.030 10.353 1.00 18.82 123 GLN A O 1
ATOM 956 N N . GLY A 1 124 ? 11.969 14.147 9.887 1.00 21.48 124 GLY A N 1
ATOM 957 C CA . GLY A 1 124 ? 13.051 14.825 9.199 1.00 17.33 124 GLY A CA 1
ATOM 958 C C . GLY A 1 124 ? 12.558 15.507 7.930 1.00 15.49 124 GLY A C 1
ATOM 959 O O . GLY A 1 124 ? 12.924 16.638 7.644 1.00 18.08 124 GLY A O 1
ATOM 960 N N . LEU A 1 125 ? 11.708 14.833 7.168 1.00 16.53 125 LEU A N 1
ATOM 961 C CA . LEU A 1 125 ? 11.154 15.453 5.966 1.00 18.19 125 LEU A CA 1
ATOM 962 C C . LEU A 1 125 ? 10.306 16.681 6.299 1.00 15.85 125 LEU A C 1
ATOM 963 O O . LEU A 1 125 ? 10.336 17.676 5.582 1.00 20.59 125 LEU A O 1
ATOM 968 N N . MET A 1 126 ? 9.544 16.598 7.385 1.00 12.83 126 MET A N 1
ATOM 969 C CA . MET A 1 126 ? 8.721 17.709 7.835 1.00 9.79 126 MET A CA 1
ATOM 970 C C . MET A 1 126 ? 9.626 18.851 8.258 1.00 15.68 126 MET A C 1
ATOM 971 O O . MET A 1 126 ? 9.372 20.009 7.931 1.00 16.95 126 MET A O 1
ATOM 976 N N . ASN A 1 127 ? 10.682 18.510 8.993 1.00 20.25 127 ASN A N 1
ATOM 977 C CA . ASN A 1 127 ? 11.636 19.493 9.497 1.00 19.26 127 ASN A CA 1
ATOM 978 C C . ASN A 1 127 ? 12.272 20.265 8.352 1.00 21.63 127 ASN A C 1
ATOM 979 O O . ASN A 1 127 ? 12.419 21.489 8.432 1.00 21.90 127 ASN A O 1
ATOM 984 N N . LEU A 1 128 ? 12.624 19.537 7.292 1.00 19.52 128 LEU A N 1
ATOM 985 C CA . LEU A 1 128 ? 13.177 20.101 6.068 1.00 21.48 128 LEU A CA 1
ATOM 986 C C . LEU A 1 128 ? 12.198 21.000 5.322 1.00 23.37 128 LEU A C 1
ATOM 987 O O . LEU A 1 128 ? 12.584 22.038 4.791 1.00 27.69 128 LEU A O 1
ATOM 992 N N . ALA A 1 129 ? 10.940 20.585 5.254 1.00 21.06 129 ALA A N 1
ATOM 993 C CA . ALA A 1 129 ? 9.897 21.405 4.645 1.00 17.22 129 ALA A CA 1
ATOM 994 C C . ALA A 1 129 ? 9.728 22.723 5.414 1.00 17.72 129 ALA A C 1
ATOM 995 O O . ALA A 1 129 ? 9.485 23.770 4.826 1.00 22.21 129 ALA A O 1
ATOM 997 N N . GLN A 1 130 ? 9.860 22.669 6.735 1.00 22.83 130 GLN A N 1
ATOM 998 C CA . GLN A 1 130 ? 9.687 23.862 7.568 1.00 22.05 130 GLN A CA 1
ATOM 999 C C . GLN A 1 130 ? 10.809 24.900 7.439 1.00 19.38 130 GLN A C 1
ATOM 1000 O O . GLN A 1 130 ? 10.618 26.067 7.776 1.00 22.93 130 GLN A O 1
ATOM 1006 N N . LEU A 1 131 ? 11.978 24.482 6.968 1.00 21.34 131 LEU A N 1
ATOM 1007 C CA . LEU A 1 131 ? 13.074 25.424 6.730 1.00 31.14 131 LEU A CA 1
ATOM 1008 C C . LEU A 1 131 ? 12.741 26.340 5.561 1.00 34.13 131 LEU A C 1
ATOM 1009 O O . LEU A 1 131 ? 13.161 27.498 5.520 1.00 35.27 131 LEU A O 1
ATOM 1014 N N . ARG A 1 132 ? 11.989 25.79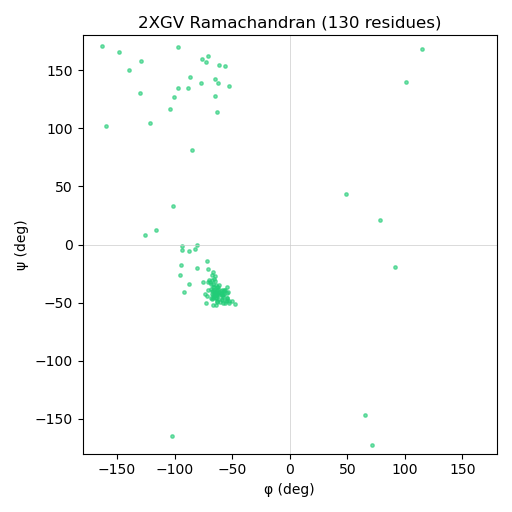7 4.608 1.00 36.76 132 ARG A N 1
ATOM 1015 C CA . ARG A 1 132 ? 11.747 26.454 3.329 1.00 47.27 132 ARG A CA 1
ATOM 1016 C C . ARG A 1 132 ? 10.490 27.313 3.353 1.00 53.57 132 ARG A C 1
ATOM 1017 O O . ARG A 1 132 ? 10.472 28.415 2.806 1.00 58.44 132 ARG A O 1
ATOM 1019 N N . ALA A 1 133 ? 9.443 26.797 3.989 1.00 56.03 133 ALA A N 1
ATOM 1020 C CA . ALA A 1 133 ? 8.162 27.490 4.067 1.00 57.88 133 ALA A CA 1
ATOM 1021 C C . ALA A 1 133 ? 8.342 28.980 4.347 1.00 57.32 133 ALA A C 1
ATOM 1022 O O . ALA A 1 133 ? 8.407 29.399 5.500 1.00 57.25 133 ALA A O 1
#

Solvent-accessible surface area: 7357 Å² total; per-residue (Å²): 34,8,18,73,170,80,106,31,108,49,79,60,103,35,57,119,74,54,30,51,45,0,59,50,16,2,63,135,86,20,2,29,22,106,85,0,26,96,60,0,14,121,40,0,87,71,8,7,8,119,10,0,30,94,0,22,110,46,1,76,48,65,106,72,38,53,88,89,4,27,63,33,11,95,78,67,4,179,78,41,75,79,95,136,102,100,118,46,77,12,62,6,33,45,0,46,4,106,55,17,95,110,68,41,16,58,33,59,96,3,64,93,0,4,80,35,5,62,46,29,0,33,100,0,0,91,61,16,30,124,129,92,123

Sequence (133 aa):
PVVNRGQGWAYEPMSTRTVAAWIRQTGEKGLTSPETITYWGLISQDDLSSREQVQLLEVVPGLQADKDMLGAYLEERAREWDAQPQQPLPYTSAHIRGLTGDQAFAISAQGREAAQVFRAWITQGLMNLAQLRA

Foldseek 3Di:
DFDCPPPATDDDDDDPVLLVVLLVCCVVQNCQDPVNLVVLLVSQLLPFLQRVLVSLVSNPDPVVLSVQLVVQLVVVQVVQQPDPDPPDLDHSCLLNNVDDDRVLCRDPSRSVSSVVNSVSSSVSSNVVNVVVD